Protein AF-A0A1C5J272-F1 (afdb_monomer_lite)

Sequence (111 aa):
MERIEFRTVEQDCGLGGLHPSLVPYLNGVSLPDLVGRIELPFARRAGTPALAGSYAGLLSSEVWWPSRHHLGDPVLSWFGDGGTVLLGCACGDWGCWPLTATVTVGQDTVT

pLDDT: mean 92.71, std 5.81, range [71.12, 98.44]

Secondary structure (DSSP, 8-state):
---EEEEEEEEE-SSSSEEEEEEEEETTEEHHHHHHHHHHHHHHHTT-GGGTT-EE-B--GGGSTT--TTTT--S--SSSSSPEEEEEETTS-TTSS-EEE---B-SS-B-

Foldseek 3Di:
DKDKDWDFDWAQLQPPGTATFTFIDIVNHTPLVVQLVVCQVVCVVVVRNVCRSQWAGQRDCCCPPPHCLLVQQNPDDQVVPSWRFRTAHSNNDNNPDTDTDGWYDDPPDID

Organism: NCBI:txid745366

Radius of gyration: 14.04 Å; chains: 1; bounding box: 32×30×36 Å

Structure (mmCIF, N/CA/C/O backbone):
data_AF-A0A1C5J272-F1
#
_entry.id   AF-A0A1C5J272-F1
#
loop_
_atom_site.group_PDB
_atom_site.id
_atom_site.type_symbol
_atom_site.label_atom_id
_atom_site.label_alt_id
_atom_site.label_comp_id
_atom_site.label_asym_id
_atom_site.label_entity_id
_atom_site.label_seq_id
_atom_site.pdbx_PDB_ins_code
_atom_site.Cartn_x
_atom_site.Cartn_y
_atom_site.Cartn_z
_atom_site.occupancy
_atom_site.B_iso_or_equiv
_atom_site.auth_seq_id
_atom_site.auth_comp_id
_atom_site.auth_asym_id
_atom_site.auth_atom_id
_atom_site.pdbx_PDB_model_num
ATOM 1 N N . MET A 1 1 ? 7.169 -1.058 20.997 1.00 74.94 1 MET A N 1
ATOM 2 C CA . MET A 1 1 ? 5.774 -1.200 20.544 1.00 74.94 1 MET A CA 1
ATOM 3 C C . MET A 1 1 ? 5.761 -0.801 19.088 1.00 74.94 1 MET A C 1
ATOM 5 O O . MET A 1 1 ? 6.188 0.311 18.802 1.00 74.94 1 MET A O 1
ATOM 9 N N . GLU A 1 2 ? 5.387 -1.720 18.203 1.00 88.12 2 GLU A N 1
ATOM 10 C CA . GLU A 1 2 ? 5.252 -1.434 16.772 1.00 88.12 2 GLU A CA 1
ATOM 11 C C . GLU A 1 2 ? 4.072 -0.473 16.573 1.00 88.12 2 GLU A C 1
ATOM 13 O O . GLU A 1 2 ? 3.029 -0.633 17.211 1.00 88.12 2 GLU A O 1
ATOM 18 N N . ARG A 1 3 ? 4.233 0.545 15.726 1.00 90.94 3 ARG A N 1
ATOM 19 C CA . ARG A 1 3 ? 3.170 1.496 15.388 1.00 90.94 3 ARG A CA 1
ATOM 20 C C . ARG A 1 3 ? 2.947 1.489 13.885 1.00 90.94 3 ARG A C 1
ATOM 22 O O . ARG A 1 3 ? 3.876 1.777 13.134 1.00 90.94 3 ARG A O 1
ATOM 29 N N . ILE A 1 4 ? 1.704 1.249 13.478 1.00 92.31 4 ILE A N 1
ATOM 30 C CA . ILE A 1 4 ? 1.244 1.479 12.111 1.00 92.31 4 ILE A CA 1
ATOM 31 C C . ILE A 1 4 ? 0.524 2.830 12.014 1.00 92.31 4 ILE A C 1
ATOM 33 O O . ILE A 1 4 ? -0.254 3.193 12.895 1.00 92.31 4 ILE A O 1
ATOM 37 N N . GLU A 1 5 ? 0.809 3.590 10.961 1.00 94.88 5 GLU A N 1
ATOM 38 C CA . GLU A 1 5 ? 0.188 4.880 10.655 1.00 94.88 5 GLU A CA 1
ATOM 39 C C . GLU A 1 5 ? -0.245 4.894 9.190 1.00 94.88 5 GLU A C 1
ATOM 41 O O . GLU A 1 5 ? 0.491 4.432 8.323 1.00 94.88 5 GLU A O 1
ATOM 46 N N . PHE A 1 6 ? -1.408 5.468 8.896 1.00 95.25 6 PHE A N 1
ATOM 47 C CA . PHE A 1 6 ? -1.878 5.676 7.527 1.00 95.25 6 PHE A CA 1
ATOM 48 C C . PHE A 1 6 ? -1.794 7.165 7.233 1.00 95.25 6 PHE A C 1
ATOM 50 O O . PHE A 1 6 ? -2.462 7.965 7.889 1.00 95.25 6 PHE A O 1
ATOM 57 N N . ARG A 1 7 ? -0.917 7.547 6.307 1.00 96.50 7 ARG A N 1
ATOM 58 C CA . ARG A 1 7 ? -0.632 8.954 6.013 1.00 96.50 7 ARG A CA 1
ATOM 59 C C . ARG A 1 7 ? -1.090 9.279 4.604 1.00 96.50 7 ARG A C 1
ATOM 61 O O . ARG A 1 7 ? -0.770 8.539 3.677 1.00 96.50 7 ARG A O 1
ATOM 68 N N . THR A 1 8 ? -1.795 10.392 4.449 1.00 96.19 8 THR A N 1
ATOM 69 C CA . THR A 1 8 ? -2.039 10.975 3.130 1.00 96.19 8 THR A CA 1
ATOM 70 C C . THR A 1 8 ? -0.785 11.720 2.694 1.00 96.19 8 THR A C 1
ATOM 72 O O . THR A 1 8 ? -0.312 12.607 3.407 1.00 96.19 8 THR A O 1
ATOM 75 N N . VAL A 1 9 ? -0.230 11.340 1.548 1.00 95.69 9 VAL A N 1
ATOM 76 C CA . VAL A 1 9 ? 0.965 11.946 0.957 1.00 95.69 9 VAL A CA 1
ATOM 77 C C . VAL A 1 9 ? 0.711 12.276 -0.510 1.00 95.69 9 VAL A C 1
ATOM 79 O O . VAL A 1 9 ? 0.018 11.542 -1.212 1.00 95.69 9 VAL A O 1
ATOM 82 N N . GLU A 1 10 ? 1.275 13.388 -0.968 1.00 96.38 10 GLU A N 1
ATOM 83 C CA . GLU A 1 10 ? 1.228 13.806 -2.370 1.00 96.38 10 GLU A CA 1
ATOM 84 C C . GLU A 1 10 ? 2.233 12.978 -3.187 1.00 96.38 10 GLU A C 1
ATOM 86 O O . GLU A 1 10 ? 3.432 13.002 -2.898 1.00 96.38 10 GLU A O 1
ATOM 91 N N . GLN A 1 11 ? 1.760 12.233 -4.191 1.00 93.75 11 GLN A N 1
ATOM 92 C CA . GLN A 1 11 ? 2.593 11.396 -5.063 1.00 93.75 11 GLN A CA 1
ATOM 93 C C . GLN A 1 11 ? 2.310 11.672 -6.542 1.00 93.75 11 GLN A C 1
ATOM 95 O O . GLN A 1 11 ? 1.165 11.890 -6.931 1.00 93.75 11 GLN A O 1
ATOM 100 N N . ASP A 1 12 ? 3.352 11.636 -7.375 1.00 92.38 12 ASP A N 1
ATOM 101 C CA . ASP A 1 12 ? 3.177 11.557 -8.827 1.00 92.38 12 ASP A CA 1
ATOM 102 C C . ASP A 1 12 ? 2.953 10.093 -9.203 1.00 92.38 12 ASP A C 1
ATOM 104 O O . ASP A 1 12 ? 3.857 9.263 -9.077 1.00 92.38 12 ASP A O 1
ATOM 108 N N . CYS A 1 13 ? 1.733 9.788 -9.634 1.00 87.25 13 CYS A N 1
ATOM 109 C CA . CYS A 1 13 ? 1.329 8.449 -10.046 1.00 87.25 13 CYS A CA 1
ATOM 110 C C . CYS A 1 13 ? 1.103 8.359 -11.562 1.00 87.25 13 CYS A C 1
ATOM 112 O O . CYS A 1 13 ? 0.251 7.603 -12.018 1.00 87.25 13 CYS A O 1
ATOM 114 N N . GLY A 1 14 ? 1.784 9.185 -12.365 1.00 83.69 14 GLY A N 1
ATOM 115 C CA . GLY A 1 14 ? 1.685 9.131 -13.829 1.00 83.69 14 GLY A CA 1
ATOM 116 C C . GLY A 1 14 ? 0.357 9.641 -14.402 1.00 83.69 14 GLY A C 1
ATOM 117 O O . GLY A 1 14 ? 0.124 9.528 -15.604 1.00 83.69 14 GLY A O 1
ATOM 118 N N . LEU A 1 15 ? -0.496 10.240 -13.566 1.00 85.94 15 LEU A N 1
ATOM 119 C CA . LEU A 1 15 ? -1.782 10.841 -13.946 1.00 85.94 15 LEU A CA 1
ATOM 120 C C . LEU A 1 15 ? -1.670 12.341 -14.275 1.00 85.94 15 LEU A C 1
ATOM 122 O O . LEU A 1 15 ? -2.678 13.005 -14.508 1.00 85.94 15 LEU A O 1
ATOM 126 N N . GLY A 1 16 ? -0.447 12.876 -14.290 1.00 88.00 16 GLY A N 1
ATOM 127 C CA . GLY A 1 16 ? -0.174 14.299 -14.449 1.00 88.00 16 GLY A CA 1
ATOM 128 C C . GLY A 1 16 ? -0.343 15.051 -13.129 1.00 88.00 16 GLY A C 1
ATOM 129 O O . GLY A 1 16 ? -1.459 15.291 -12.672 1.00 88.00 16 GLY A O 1
ATOM 130 N N . GLY A 1 17 ? 0.783 15.454 -12.537 1.00 92.31 17 GLY A N 1
ATOM 131 C CA . GLY A 1 17 ? 0.816 16.184 -11.271 1.00 92.31 17 GLY A CA 1
ATOM 132 C C . GLY A 1 17 ? 0.829 15.280 -10.039 1.00 92.31 17 GLY A C 1
ATOM 133 O O . GLY A 1 17 ? 0.872 14.055 -10.138 1.00 92.31 17 GLY A O 1
ATOM 134 N N . LEU A 1 18 ? 0.825 15.920 -8.872 1.00 94.94 18 LEU A N 1
ATOM 135 C CA . LEU A 1 18 ? 0.764 15.239 -7.586 1.00 94.94 18 LEU A CA 1
ATOM 136 C C . LEU A 1 18 ? -0.690 14.972 -7.203 1.00 94.94 18 LEU A C 1
ATOM 138 O O . LEU A 1 18 ? -1.549 15.834 -7.394 1.00 94.94 18 LEU A O 1
ATOM 142 N N . HIS A 1 19 ? -0.933 13.781 -6.668 1.00 94.56 19 HIS A N 1
ATOM 143 C CA . HIS A 1 19 ? -2.229 13.358 -6.165 1.00 94.56 19 HIS A CA 1
ATOM 144 C C . HIS A 1 19 ? -2.095 12.876 -4.719 1.00 94.56 19 HIS A C 1
ATOM 146 O O . HIS A 1 19 ? -1.136 12.162 -4.395 1.00 94.56 19 HIS A O 1
ATOM 152 N N . PRO A 1 20 ? -3.064 13.198 -3.848 1.00 95.81 20 PRO A N 1
ATOM 153 C CA . PRO A 1 20 ? -3.099 12.660 -2.503 1.00 95.81 20 PRO A CA 1
ATOM 154 C C . PRO A 1 20 ? -3.346 11.152 -2.555 1.00 95.81 20 PRO A C 1
ATOM 156 O O . PRO A 1 20 ? -4.255 10.659 -3.222 1.00 95.81 20 PRO A O 1
ATOM 159 N N . SER A 1 21 ? -2.538 10.412 -1.811 1.00 95.81 21 SER A N 1
ATOM 160 C CA . SER A 1 21 ? -2.583 8.955 -1.750 1.00 95.81 21 SER A CA 1
ATOM 161 C C . SER A 1 21 ? -2.379 8.489 -0.314 1.00 95.81 21 SER A C 1
ATOM 163 O O . SER A 1 21 ? -1.631 9.103 0.449 1.00 95.81 21 SER A O 1
ATOM 165 N N . LEU A 1 22 ? -3.065 7.419 0.084 1.00 97.25 22 LEU A N 1
ATOM 166 C CA . LE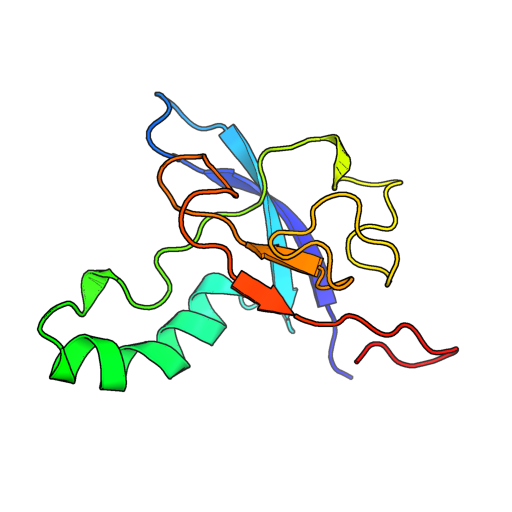U A 1 22 ? -2.931 6.855 1.423 1.00 97.25 22 LEU A CA 1
ATOM 167 C C . LEU A 1 22 ? -1.818 5.806 1.438 1.00 97.25 22 LEU A C 1
ATOM 169 O O . LEU A 1 22 ? -1.897 4.805 0.725 1.00 97.25 22 LEU A O 1
ATOM 173 N N . VAL A 1 23 ? -0.794 6.027 2.261 1.00 97.31 23 VAL A N 1
ATOM 174 C CA . VAL A 1 23 ? 0.366 5.137 2.390 1.00 97.31 23 VAL A CA 1
ATOM 175 C C . VAL A 1 23 ? 0.476 4.633 3.834 1.00 97.31 23 VAL A C 1
ATOM 177 O O . VAL A 1 23 ? 0.506 5.451 4.762 1.00 97.31 23 VAL A O 1
ATOM 180 N N . PRO A 1 24 ? 0.564 3.308 4.058 1.00 96.69 24 PRO A N 1
ATOM 181 C CA . PRO A 1 24 ? 0.889 2.746 5.363 1.00 96.69 24 PRO A CA 1
ATOM 182 C C . PRO A 1 24 ? 2.364 2.961 5.727 1.00 96.69 24 PRO A C 1
ATOM 184 O O . PRO A 1 24 ? 3.262 2.784 4.902 1.00 96.69 24 PRO A O 1
ATOM 187 N N . TYR A 1 25 ? 2.615 3.285 6.990 1.00 97.81 25 TYR A N 1
ATOM 188 C CA . TYR A 1 25 ? 3.939 3.409 7.589 1.00 97.81 25 TYR A CA 1
ATOM 189 C C . TYR A 1 25 ? 4.027 2.509 8.816 1.00 97.81 25 TYR A C 1
ATOM 191 O O . TYR A 1 25 ? 3.165 2.581 9.687 1.00 97.81 25 TYR A O 1
ATOM 199 N N . LEU A 1 26 ? 5.092 1.718 8.922 1.00 95.94 26 LEU A N 1
ATOM 200 C CA . LEU A 1 26 ? 5.421 0.944 10.117 1.00 95.94 26 LEU A CA 1
ATOM 201 C C . LEU A 1 26 ? 6.643 1.569 10.784 1.00 95.94 26 LEU A C 1
ATOM 203 O O . LEU A 1 26 ? 7.706 1.689 10.173 1.00 95.94 26 LEU A O 1
ATOM 207 N N . ASN A 1 27 ? 6.483 2.003 12.034 1.00 95.88 27 ASN A N 1
ATOM 208 C CA . ASN A 1 27 ? 7.518 2.693 12.809 1.00 95.88 27 ASN A CA 1
ATOM 209 C C . ASN A 1 27 ? 8.159 3.870 12.046 1.00 95.88 27 ASN A C 1
ATOM 211 O O . ASN A 1 27 ? 9.361 4.115 12.141 1.00 95.88 27 ASN A O 1
ATOM 215 N N . GLY A 1 28 ? 7.357 4.589 11.254 1.00 96.88 28 GLY A N 1
ATOM 216 C CA . GLY A 1 28 ? 7.806 5.721 10.443 1.00 96.88 28 GLY A CA 1
ATOM 217 C C . GLY A 1 28 ? 8.483 5.365 9.114 1.00 96.88 28 GLY A C 1
ATOM 218 O O . GLY A 1 28 ? 8.834 6.285 8.378 1.00 96.88 28 GLY A O 1
ATOM 219 N N . VAL A 1 29 ? 8.627 4.083 8.763 1.00 97.75 29 VAL A N 1
A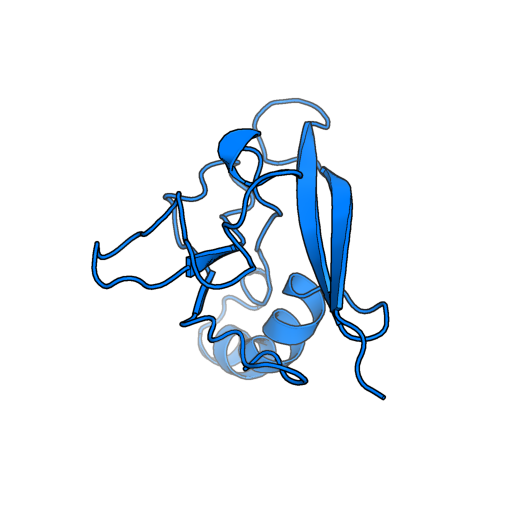TOM 220 C CA . VAL A 1 29 ? 9.115 3.632 7.447 1.00 97.75 29 VAL A CA 1
ATOM 221 C C . VAL A 1 29 ? 7.924 3.296 6.555 1.00 97.75 29 VAL A C 1
ATOM 223 O O . VAL A 1 29 ? 7.009 2.604 6.999 1.00 97.75 29 VAL A O 1
ATOM 226 N N . SER A 1 30 ? 7.920 3.784 5.314 1.00 97.75 30 SER A N 1
ATOM 227 C CA . SER A 1 30 ? 6.822 3.519 4.381 1.00 97.75 30 SER A CA 1
ATOM 228 C C . SER A 1 30 ? 6.763 2.032 4.010 1.00 97.75 30 SER A C 1
ATOM 230 O O . SER A 1 30 ? 7.794 1.360 3.908 1.00 97.75 30 SER A O 1
ATOM 232 N N . LEU A 1 31 ? 5.559 1.500 3.801 1.00 97.44 31 LEU A N 1
ATOM 233 C CA . LEU A 1 31 ? 5.391 0.122 3.349 1.00 97.44 31 LEU A CA 1
ATOM 234 C C . LEU A 1 31 ? 6.077 -0.151 1.992 1.00 97.44 31 LEU A C 1
ATOM 236 O O . LEU A 1 31 ? 6.744 -1.185 1.905 1.00 97.44 31 LEU A O 1
ATOM 240 N N . PRO A 1 32 ? 6.028 0.751 0.980 1.00 97.44 32 PRO A N 1
ATOM 241 C CA . PRO A 1 32 ? 6.820 0.599 -0.243 1.00 97.44 32 PRO A CA 1
ATOM 242 C C . PRO A 1 32 ? 8.320 0.405 0.022 1.00 97.44 32 PRO A C 1
ATOM 244 O O . PRO A 1 32 ? 8.927 -0.497 -0.553 1.00 97.44 32 PRO A O 1
ATOM 247 N N . ASP A 1 33 ? 8.915 1.171 0.946 1.00 97.88 33 ASP A N 1
ATOM 248 C CA . ASP A 1 33 ? 10.340 1.033 1.283 1.00 97.88 33 ASP A CA 1
ATOM 249 C C . ASP A 1 33 ? 10.649 -0.304 1.967 1.00 97.88 33 ASP A C 1
ATOM 251 O O . ASP A 1 33 ? 11.689 -0.918 1.712 1.00 97.88 33 ASP A O 1
ATOM 255 N N . LEU A 1 34 ? 9.770 -0.759 2.866 1.00 97.75 34 LEU A N 1
ATOM 256 C CA . LEU A 1 34 ? 9.935 -2.038 3.563 1.00 97.75 34 LEU A CA 1
ATOM 257 C C . LEU A 1 34 ? 9.883 -3.207 2.582 1.00 97.75 34 LEU A C 1
ATOM 259 O O . LEU A 1 34 ? 10.763 -4.069 2.600 1.00 97.75 34 LEU A O 1
ATOM 263 N N . VAL A 1 35 ? 8.888 -3.199 1.699 1.00 97.38 35 VAL A N 1
ATOM 264 C CA . VAL A 1 35 ? 8.703 -4.221 0.668 1.00 97.38 35 VAL A CA 1
ATOM 265 C C . VAL A 1 35 ? 9.847 -4.174 -0.340 1.00 97.38 35 VAL A C 1
ATOM 267 O O . VAL A 1 35 ? 10.443 -5.208 -0.635 1.00 97.38 35 VAL A O 1
ATOM 270 N N . GLY A 1 36 ? 10.260 -2.979 -0.770 1.00 97.88 36 GLY A N 1
ATOM 271 C CA . GLY A 1 36 ? 11.380 -2.802 -1.690 1.00 97.88 36 GLY A CA 1
ATOM 272 C C . GLY A 1 36 ? 12.685 -3.413 -1.178 1.00 97.88 36 GLY A C 1
ATOM 273 O O . GLY A 1 36 ? 13.403 -4.057 -1.941 1.00 97.88 36 GLY A O 1
ATOM 274 N N . ARG A 1 37 ? 12.979 -3.318 0.127 1.00 98.00 37 ARG A N 1
ATOM 275 C CA . ARG A 1 37 ? 14.159 -3.979 0.727 1.00 98.00 37 ARG A CA 1
ATOM 276 C C . ARG A 1 37 ? 14.111 -5.502 0.594 1.00 98.00 37 ARG A C 1
ATOM 278 O O . ARG A 1 37 ? 15.157 -6.121 0.395 1.00 98.00 37 ARG A O 1
ATOM 285 N N . ILE A 1 38 ? 12.922 -6.092 0.705 1.00 97.50 38 ILE A N 1
ATOM 286 C CA . ILE A 1 38 ? 12.698 -7.541 0.612 1.00 97.50 38 ILE A CA 1
ATOM 287 C C . ILE A 1 38 ? 12.741 -7.998 -0.852 1.00 97.50 38 ILE A C 1
ATOM 289 O O . ILE A 1 38 ? 13.362 -9.013 -1.160 1.00 97.50 38 ILE A O 1
ATOM 293 N N . GLU A 1 39 ? 12.124 -7.242 -1.760 1.00 97.75 39 GLU A N 1
ATOM 294 C CA . GLU A 1 39 ? 12.022 -7.576 -3.184 1.00 97.75 39 GLU A CA 1
ATOM 295 C C . GLU A 1 39 ? 13.334 -7.360 -3.953 1.00 97.75 39 GLU A C 1
ATOM 297 O O . GLU A 1 39 ? 13.620 -8.086 -4.909 1.00 97.75 39 GLU A O 1
ATOM 302 N N . LEU A 1 40 ? 14.170 -6.399 -3.542 1.00 98.44 40 LEU A N 1
ATOM 303 C CA . LEU A 1 40 ? 15.357 -5.971 -4.290 1.00 98.44 40 LEU A CA 1
ATOM 304 C C . LEU A 1 40 ? 16.312 -7.111 -4.698 1.00 98.44 40 LEU A C 1
ATOM 306 O O . LEU A 1 40 ? 16.753 -7.120 -5.851 1.00 98.44 40 LEU A O 1
ATOM 310 N N . PRO A 1 41 ? 16.649 -8.098 -3.843 1.00 98.19 41 PRO A N 1
ATOM 311 C CA . PRO A 1 41 ? 17.473 -9.232 -4.260 1.00 98.19 41 PRO A CA 1
ATOM 312 C C . PRO A 1 41 ? 16.842 -10.061 -5.387 1.00 98.19 41 PRO A C 1
ATOM 314 O O . PRO A 1 41 ? 17.562 -10.558 -6.252 1.00 98.19 41 PRO A O 1
ATOM 317 N N . PHE A 1 42 ? 15.516 -10.215 -5.394 1.00 97.75 42 PHE A N 1
ATOM 318 C CA . PHE A 1 42 ? 14.776 -10.954 -6.422 1.00 97.75 42 PHE A CA 1
ATOM 319 C C . PHE A 1 42 ? 14.712 -10.149 -7.719 1.00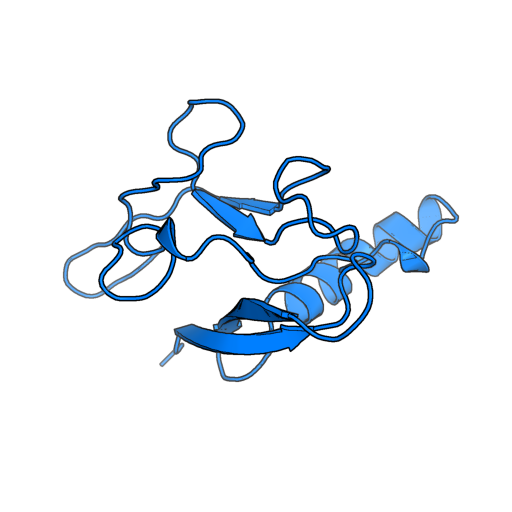 97.75 42 PHE A C 1
ATOM 321 O O . PHE A 1 42 ? 15.071 -10.663 -8.777 1.00 97.75 42 PHE A O 1
ATOM 328 N N . ALA A 1 43 ? 14.371 -8.864 -7.617 1.00 97.06 43 ALA A N 1
ATOM 329 C CA . ALA A 1 43 ? 14.320 -7.940 -8.743 1.00 97.06 43 ALA A CA 1
ATOM 330 C C . ALA A 1 43 ? 15.683 -7.808 -9.446 1.00 97.06 43 ALA A C 1
ATOM 332 O O . ALA A 1 43 ? 15.758 -7.795 -10.673 1.00 97.06 43 ALA A O 1
ATOM 333 N N . ARG A 1 44 ? 16.789 -7.801 -8.686 1.00 98.19 44 ARG A N 1
ATOM 334 C CA . ARG A 1 44 ? 18.153 -7.841 -9.243 1.00 98.19 44 ARG A CA 1
ATOM 335 C C . ARG A 1 44 ? 18.426 -9.117 -10.035 1.00 98.19 44 ARG A C 1
ATOM 337 O O . ARG A 1 44 ? 18.985 -9.030 -11.122 1.00 98.19 44 ARG A O 1
ATOM 344 N N . ARG A 1 45 ? 18.022 -10.287 -9.524 1.00 98.06 45 ARG A N 1
ATOM 345 C CA . ARG A 1 45 ? 18.170 -11.563 -10.252 1.00 98.06 45 ARG A CA 1
ATOM 346 C C . ARG A 1 45 ? 17.326 -11.609 -11.527 1.00 98.06 45 ARG A C 1
ATOM 348 O O . ARG A 1 45 ? 17.750 -12.228 -12.493 1.00 98.06 45 ARG A O 1
ATOM 355 N N . ALA A 1 46 ? 16.176 -10.939 -11.530 1.00 96.94 46 ALA A N 1
ATOM 356 C CA . ALA A 1 46 ? 15.297 -10.821 -12.691 1.00 96.94 46 ALA A CA 1
ATOM 357 C C . ALA A 1 46 ? 15.737 -9.739 -13.702 1.00 96.94 46 ALA A C 1
ATOM 359 O O . ALA A 1 46 ? 15.132 -9.620 -14.762 1.00 96.94 46 ALA A O 1
ATOM 360 N N . GLY A 1 47 ? 16.774 -8.948 -13.399 1.00 98.06 47 GLY A N 1
ATOM 361 C CA . GLY A 1 47 ? 17.236 -7.856 -14.266 1.00 98.06 47 GLY A CA 1
ATOM 362 C C . GLY A 1 47 ? 16.375 -6.588 -14.207 1.00 98.06 47 GLY A C 1
ATOM 363 O O . GLY A 1 47 ? 16.557 -5.690 -15.023 1.00 98.06 47 GLY A O 1
ATOM 364 N N . THR A 1 48 ? 15.470 -6.477 -13.233 1.00 96.88 48 THR A N 1
ATOM 365 C CA . THR A 1 48 ? 14.501 -5.376 -13.101 1.00 96.88 48 THR A CA 1
ATOM 366 C C . THR A 1 48 ? 14.558 -4.710 -11.717 1.00 96.88 48 THR A C 1
ATOM 368 O O . THR A 1 48 ? 13.529 -4.590 -11.052 1.00 96.88 48 THR A O 1
ATOM 371 N N . PRO A 1 49 ? 15.733 -4.257 -11.230 1.00 96.81 49 PRO A N 1
ATOM 372 C CA . PRO A 1 49 ? 15.892 -3.755 -9.860 1.00 96.81 49 PRO A CA 1
ATOM 373 C C . PRO A 1 49 ? 15.011 -2.542 -9.530 1.00 96.81 49 PRO A C 1
ATOM 375 O O . PRO A 1 49 ? 14.678 -2.352 -8.367 1.00 96.81 49 PRO A O 1
ATOM 378 N N . ALA A 1 50 ? 14.625 -1.750 -10.535 1.00 94.69 50 ALA A N 1
ATOM 379 C CA . ALA A 1 50 ? 13.756 -0.587 -10.371 1.00 94.69 50 ALA A CA 1
ATOM 380 C C . ALA A 1 50 ? 12.304 -0.942 -9.999 1.00 94.69 50 ALA A C 1
ATOM 382 O O . ALA A 1 50 ? 11.583 -0.068 -9.537 1.00 94.69 50 ALA A O 1
ATOM 383 N N . LEU A 1 51 ? 11.878 -2.200 -10.185 1.00 94.44 51 LEU A N 1
ATOM 384 C CA . LEU A 1 51 ? 10.529 -2.641 -9.812 1.00 94.44 51 LEU A CA 1
ATOM 385 C C . LEU A 1 51 ? 10.385 -2.937 -8.314 1.00 94.44 51 LEU A C 1
ATOM 387 O O . LEU A 1 51 ? 9.265 -2.960 -7.817 1.00 94.44 51 LEU A O 1
ATOM 391 N N . ALA A 1 52 ? 11.487 -3.158 -7.593 1.00 96.88 52 ALA A N 1
ATOM 392 C CA . ALA A 1 52 ? 11.426 -3.463 -6.167 1.00 96.88 52 ALA A CA 1
ATOM 393 C C . ALA A 1 52 ? 10.878 -2.266 -5.383 1.00 96.88 52 ALA A C 1
ATOM 395 O O . ALA A 1 52 ? 11.492 -1.198 -5.373 1.00 96.88 52 ALA A O 1
ATOM 396 N N . GLY A 1 53 ? 9.742 -2.457 -4.713 1.00 95.81 53 GLY A N 1
ATOM 397 C CA . GLY A 1 53 ? 9.073 -1.391 -3.972 1.00 95.81 53 GLY A CA 1
ATOM 398 C C . GLY A 1 53 ? 8.440 -0.315 -4.860 1.00 95.81 53 GLY A C 1
ATOM 399 O O . GLY A 1 53 ? 8.111 0.751 -4.346 1.00 95.81 53 GLY A O 1
ATOM 400 N N . SER A 1 54 ? 8.268 -0.560 -6.168 1.00 94.75 54 SER A N 1
ATOM 401 C CA . SER A 1 54 ? 7.669 0.384 -7.131 1.00 94.75 54 SER A CA 1
ATOM 402 C C . SER A 1 54 ? 6.141 0.462 -6.990 1.00 94.75 54 SER A C 1
ATOM 404 O O . SER A 1 54 ? 5.378 0.327 -7.945 1.00 94.75 54 SER A O 1
ATOM 406 N N . TYR A 1 55 ? 5.700 0.673 -5.756 1.00 96.06 55 TYR A N 1
ATOM 407 C CA . TYR A 1 55 ? 4.311 0.802 -5.363 1.00 96.06 55 TYR A CA 1
ATOM 408 C C . TYR A 1 55 ? 3.996 2.254 -4.999 1.00 96.06 55 TYR A C 1
ATOM 410 O O . TYR A 1 55 ? 4.844 2.982 -4.479 1.00 96.06 55 TYR A O 1
ATOM 418 N N . ALA A 1 56 ? 2.747 2.648 -5.212 1.00 95.56 56 ALA A N 1
ATOM 419 C CA . ALA A 1 56 ? 2.185 3.904 -4.736 1.00 95.56 56 ALA A CA 1
ATOM 420 C C . ALA A 1 56 ? 1.115 3.651 -3.667 1.00 95.56 56 ALA A C 1
ATOM 422 O O . ALA A 1 56 ? 0.583 2.543 -3.526 1.00 95.56 56 ALA A O 1
ATOM 423 N N . GLY A 1 57 ? 0.799 4.697 -2.907 1.00 96.62 57 GLY A N 1
ATOM 424 C CA . GLY A 1 57 ? -0.359 4.708 -2.029 1.00 96.62 57 GLY A CA 1
ATOM 425 C C . GLY A 1 57 ? -1.666 4.586 -2.805 1.00 96.62 57 GLY A C 1
ATOM 426 O O . GLY A 1 57 ? -1.714 4.680 -4.031 1.00 96.62 57 GLY A O 1
ATOM 427 N N . LEU A 1 58 ? -2.755 4.392 -2.073 1.00 96.81 58 LEU A N 1
ATOM 428 C CA . LEU A 1 58 ? -4.080 4.247 -2.664 1.00 96.81 58 LEU A CA 1
ATOM 429 C C . LEU A 1 58 ? -4.734 5.618 -2.861 1.00 96.81 58 LEU A C 1
ATOM 431 O O . LEU A 1 58 ? -4.928 6.367 -1.901 1.00 96.81 58 LEU A O 1
ATOM 435 N N . LEU A 1 59 ? -5.082 5.932 -4.112 1.00 95.12 59 LEU A N 1
ATOM 436 C CA . LEU A 1 59 ? -5.711 7.202 -4.495 1.00 95.12 59 LEU A CA 1
ATOM 437 C C . LEU A 1 59 ? -7.222 7.228 -4.210 1.00 95.12 59 LEU A C 1
ATOM 439 O O . LEU A 1 59 ? -7.802 8.307 -4.128 1.00 95.12 59 LEU A O 1
ATOM 443 N N . SER A 1 60 ? -7.880 6.068 -4.069 1.00 92.69 60 SER A N 1
ATOM 444 C CA . SER A 1 60 ? -9.329 6.034 -3.820 1.00 92.69 60 SER A CA 1
ATOM 445 C C . SER A 1 60 ? -9.652 6.600 -2.439 1.00 92.69 60 SER A C 1
ATOM 447 O O . SER A 1 60 ? -9.214 6.071 -1.420 1.00 92.69 60 SER A O 1
ATOM 449 N N . SER A 1 61 ? -10.489 7.633 -2.384 1.00 91.69 61 SER A N 1
ATOM 450 C CA . SER A 1 61 ? -10.966 8.196 -1.119 1.00 91.69 61 SER A CA 1
ATOM 451 C C . SER A 1 61 ? -11.801 7.208 -0.292 1.00 91.69 61 SER A C 1
ATOM 453 O O . SER A 1 61 ? -11.986 7.421 0.902 1.00 91.69 61 SER A O 1
ATOM 455 N N . GLU A 1 62 ? -12.291 6.114 -0.888 1.00 94.00 62 GLU A N 1
ATOM 456 C CA . GLU A 1 62 ? -13.068 5.074 -0.192 1.00 94.00 62 GLU A CA 1
ATOM 457 C C . GLU A 1 62 ? -12.246 4.315 0.857 1.00 94.00 62 GLU A C 1
ATOM 459 O O . GLU A 1 62 ? -12.811 3.715 1.774 1.00 94.00 62 GLU A O 1
ATOM 464 N N . VAL A 1 63 ? -10.913 4.343 0.748 1.00 94.94 63 VAL A N 1
ATOM 465 C CA . VAL A 1 63 ? -10.021 3.708 1.730 1.00 94.94 63 VAL A CA 1
ATOM 466 C C . VAL A 1 63 ? -9.562 4.662 2.831 1.00 94.94 63 VAL A C 1
ATOM 468 O O . VAL A 1 63 ? -8.915 4.236 3.787 1.00 94.94 63 VAL A O 1
ATOM 471 N N . TRP A 1 64 ? -9.882 5.952 2.721 1.00 94.12 64 TRP A N 1
ATOM 472 C CA . TRP A 1 64 ? -9.455 6.969 3.681 1.00 94.12 64 TRP A CA 1
ATOM 473 C C . TRP A 1 64 ? -10.353 6.971 4.916 1.00 94.12 64 TRP A C 1
ATOM 475 O O . TRP A 1 64 ? -11.490 6.503 4.878 1.00 94.12 64 TRP A O 1
ATOM 485 N N . TRP A 1 65 ? -9.861 7.526 6.027 1.00 88.81 65 TRP A N 1
ATOM 486 C CA . TRP A 1 65 ? -10.666 7.680 7.242 1.00 88.81 65 TRP A CA 1
ATOM 487 C C . TRP A 1 65 ? -12.016 8.357 6.925 1.00 88.81 65 TRP A C 1
ATOM 489 O O . TRP A 1 65 ? -12.016 9.384 6.243 1.00 88.81 65 TRP A O 1
ATOM 499 N N . PRO A 1 66 ? -13.161 7.838 7.415 1.00 93.44 66 PRO A N 1
ATOM 500 C CA . PRO A 1 66 ? -13.343 6.826 8.468 1.00 93.44 66 PRO A CA 1
ATOM 501 C C . PRO A 1 66 ? -13.460 5.367 7.992 1.00 93.44 66 PRO A C 1
ATOM 503 O O . PRO A 1 66 ? -13.961 4.520 8.733 1.00 93.44 66 PRO A O 1
ATOM 506 N N . SER A 1 67 ? -13.022 5.058 6.772 1.00 94.88 67 SER A N 1
ATOM 507 C CA . SER A 1 67 ? -13.043 3.701 6.226 1.00 94.88 67 SER A CA 1
ATOM 508 C C . SER A 1 67 ? -12.308 2.696 7.114 1.00 94.88 67 SER A C 1
ATOM 510 O O . SER A 1 67 ? -11.275 2.990 7.720 1.00 94.88 67 SER A O 1
ATOM 512 N N . ARG A 1 68 ? -12.834 1.469 7.148 1.00 92.69 68 ARG A N 1
ATOM 513 C CA . ARG A 1 68 ? -12.234 0.321 7.838 1.00 92.69 68 ARG A CA 1
ATOM 514 C C . ARG A 1 68 ? -11.379 -0.550 6.918 1.00 92.69 68 ARG A C 1
ATOM 516 O O . ARG A 1 68 ? -10.977 -1.639 7.321 1.00 92.69 68 ARG A O 1
ATOM 523 N N . HIS A 1 69 ? -11.047 -0.055 5.725 1.00 95.00 69 HIS A N 1
ATOM 524 C CA . HIS A 1 69 ? -10.294 -0.793 4.715 1.00 95.00 69 HIS A CA 1
ATOM 525 C C . HIS A 1 69 ? -9.021 -1.463 5.259 1.00 95.00 69 HIS A C 1
ATOM 527 O O . HIS A 1 69 ? -8.809 -2.657 5.060 1.00 95.00 69 HIS A O 1
ATOM 533 N N . HIS A 1 70 ? -8.218 -0.717 6.023 1.00 92.75 70 HIS A N 1
ATOM 534 C CA . HIS A 1 70 ? -6.997 -1.219 6.662 1.00 92.75 70 HIS A CA 1
ATOM 535 C C . HIS A 1 70 ? -7.215 -1.783 8.079 1.00 92.75 70 HIS A C 1
ATOM 537 O O . HIS A 1 70 ? -6.256 -1.989 8.819 1.00 92.75 70 HIS A O 1
ATOM 543 N N . LEU A 1 71 ? -8.470 -2.003 8.481 1.00 91.06 71 LEU A N 1
ATOM 544 C CA . LEU A 1 71 ? -8.892 -2.473 9.806 1.00 91.06 71 LEU A CA 1
ATOM 545 C C . LEU A 1 71 ? -9.753 -3.748 9.710 1.00 91.06 71 LEU A C 1
ATOM 547 O O . LEU A 1 71 ? -10.696 -3.931 10.490 1.00 91.06 71 LEU A O 1
ATOM 551 N N . GLY A 1 72 ? -9.420 -4.615 8.749 1.00 88.62 72 GLY A N 1
ATOM 552 C CA . GLY A 1 72 ? -10.030 -5.934 8.556 1.00 88.62 72 GLY A CA 1
ATOM 553 C C . GLY A 1 72 ? -11.376 -5.947 7.828 1.00 88.62 72 GLY A C 1
ATOM 554 O O . GLY A 1 72 ? -12.052 -6.968 7.851 1.00 88.62 72 GLY A O 1
ATOM 555 N N . ASP A 1 73 ? -11.769 -4.838 7.196 1.00 92.12 73 ASP A N 1
ATOM 556 C CA . ASP A 1 73 ? -13.007 -4.728 6.412 1.00 92.12 73 ASP A CA 1
ATOM 557 C C . ASP A 1 73 ? -12.720 -4.028 5.065 1.00 92.12 73 ASP A C 1
ATOM 559 O O . ASP A 1 73 ? -12.910 -2.813 4.927 1.00 92.12 73 ASP A O 1
ATOM 563 N N . PRO A 1 74 ? -12.119 -4.746 4.094 1.00 93.75 74 PRO A N 1
ATOM 564 C CA . PRO A 1 74 ? -11.606 -4.140 2.874 1.00 93.75 74 PRO A CA 1
ATOM 565 C C . PRO A 1 74 ? -12.705 -3.754 1.879 1.00 93.75 74 PRO A C 1
ATOM 567 O O . PRO A 1 74 ? -13.430 -4.606 1.379 1.00 93.75 74 PRO A O 1
A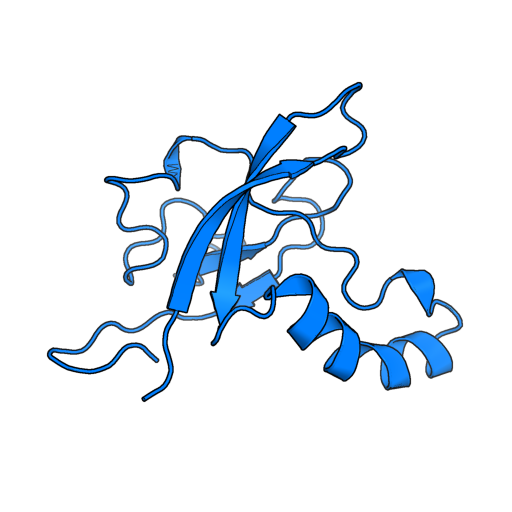TOM 570 N N . VAL A 1 75 ? -12.730 -2.476 1.481 1.00 94.50 75 VAL A N 1
ATOM 571 C CA . VAL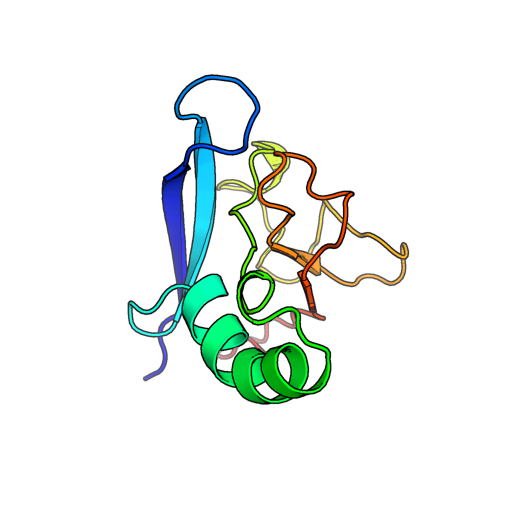 A 1 75 ? -13.516 -2.014 0.316 1.00 94.50 75 VAL A CA 1
ATOM 572 C C . VAL A 1 75 ? -12.867 -2.350 -1.034 1.00 94.50 75 VAL A C 1
ATOM 574 O O . VAL A 1 75 ? -13.575 -2.621 -1.997 1.00 94.50 75 VAL A O 1
ATOM 577 N N . LEU A 1 76 ? -11.529 -2.370 -1.110 1.00 93.81 76 LEU A N 1
ATOM 578 C CA . LEU A 1 76 ? -10.791 -2.837 -2.288 1.00 93.81 76 LEU A CA 1
ATOM 579 C C . LEU A 1 76 ? -10.258 -4.251 -2.044 1.00 93.81 76 LEU A C 1
ATOM 581 O O . LEU A 1 76 ? -9.485 -4.479 -1.111 1.00 93.81 76 LEU A O 1
ATOM 585 N N . SER A 1 77 ? -10.635 -5.183 -2.914 1.00 91.75 77 SER A N 1
ATOM 586 C CA . SER A 1 77 ? -10.118 -6.550 -2.936 1.00 91.75 77 SER A CA 1
ATOM 587 C C . SER A 1 77 ? -9.853 -6.956 -4.377 1.00 91.75 77 SER A C 1
ATOM 589 O O . SER A 1 77 ? -10.696 -6.753 -5.248 1.00 91.75 77 SER A O 1
ATOM 591 N N . TRP A 1 78 ? -8.672 -7.513 -4.635 1.00 87.06 78 TRP A N 1
ATOM 592 C CA . TRP A 1 78 ? -8.283 -7.886 -5.992 1.00 87.06 78 TRP A CA 1
ATOM 593 C C . TRP A 1 78 ? -8.865 -9.235 -6.418 1.00 87.06 78 TRP A C 1
ATOM 595 O O . TRP A 1 78 ? -9.452 -9.351 -7.490 1.00 87.06 78 TRP A O 1
ATOM 605 N N . PHE A 1 79 ? -8.704 -10.268 -5.588 1.00 82.25 79 PHE A N 1
ATOM 606 C CA . PHE A 1 79 ? -9.156 -11.624 -5.913 1.00 82.25 79 PHE A CA 1
ATOM 607 C C . PHE A 1 79 ? -10.582 -11.915 -5.427 1.00 82.25 79 PHE A C 1
ATOM 609 O O . PHE A 1 79 ? -11.096 -13.003 -5.676 1.00 82.25 79 PHE A O 1
ATOM 616 N N . GLY A 1 80 ? -11.226 -10.968 -4.731 1.00 78.44 80 GLY A N 1
ATOM 617 C CA . GLY A 1 80 ? -12.520 -11.195 -4.079 1.00 78.44 80 GLY A CA 1
ATOM 618 C C . GLY A 1 80 ? -12.451 -12.233 -2.951 1.00 78.44 80 GLY A C 1
ATOM 619 O O . GLY A 1 80 ? -13.474 -12.770 -2.541 1.00 78.44 80 GLY A O 1
ATOM 620 N N . ASP A 1 81 ? -11.246 -12.527 -2.463 1.00 80.12 81 ASP A N 1
ATOM 621 C CA . ASP A 1 81 ? -10.930 -13.530 -1.442 1.00 80.12 81 ASP A CA 1
ATOM 622 C C . ASP A 1 81 ? -10.861 -12.941 -0.023 1.00 80.12 81 ASP A C 1
ATOM 624 O O . ASP A 1 81 ? -10.493 -13.630 0.926 1.00 80.12 81 ASP A O 1
ATOM 628 N N . GLY A 1 82 ? -11.213 -11.660 0.127 1.00 78.69 82 GLY A N 1
ATOM 629 C CA . GLY A 1 82 ? -11.096 -10.925 1.385 1.00 78.69 82 GLY A CA 1
ATOM 630 C C . GLY A 1 82 ? -9.701 -10.349 1.643 1.00 78.69 82 GLY A C 1
ATOM 631 O O . GLY A 1 82 ? -9.497 -9.722 2.680 1.00 78.69 82 GLY A O 1
ATOM 632 N N . GLY A 1 83 ? -8.748 -10.502 0.715 1.00 90.56 83 GLY A N 1
ATOM 633 C CA . GLY A 1 83 ? -7.460 -9.821 0.788 1.00 90.56 83 GLY A CA 1
ATOM 634 C C . GLY A 1 83 ? -7.621 -8.304 0.665 1.00 90.56 83 GLY A C 1
ATOM 635 O O . GLY A 1 83 ? -8.227 -7.812 -0.292 1.00 90.56 83 GLY A O 1
ATOM 636 N N . THR A 1 84 ? -7.054 -7.568 1.621 1.00 95.25 84 THR A N 1
ATOM 637 C CA . THR A 1 84 ? -6.987 -6.106 1.616 1.00 95.25 84 THR A CA 1
ATOM 638 C C . THR A 1 84 ? -5.885 -5.656 0.668 1.00 95.25 84 THR A C 1
ATOM 640 O O . THR A 1 84 ? -4.726 -6.049 0.815 1.00 95.25 84 THR A O 1
ATOM 643 N N . VAL A 1 85 ? -6.224 -4.791 -0.286 1.00 96.75 85 VAL A N 1
ATOM 644 C CA . VAL A 1 85 ? -5.226 -4.065 -1.080 1.00 96.75 85 VAL A CA 1
ATOM 645 C C . VAL A 1 85 ? -4.516 -3.051 -0.175 1.00 96.75 85 VAL A C 1
ATOM 647 O O . VAL A 1 85 ? -5.147 -2.191 0.414 1.00 96.75 85 VAL A O 1
ATOM 650 N N . LEU A 1 86 ? -3.199 -3.146 -0.021 1.00 96.38 86 LEU A N 1
ATOM 651 C CA . LEU A 1 86 ? -2.411 -2.240 0.824 1.00 96.38 86 LEU A CA 1
ATOM 652 C C . LEU A 1 86 ? -1.719 -1.140 0.024 1.00 96.38 86 LEU A C 1
ATOM 654 O O . LEU A 1 86 ? -1.562 -0.032 0.531 1.00 96.38 86 LEU A O 1
ATOM 658 N N . LEU A 1 87 ? -1.289 -1.455 -1.199 1.00 97.00 87 LEU A N 1
ATOM 659 C CA . LEU A 1 87 ? -0.625 -0.533 -2.117 1.00 97.00 87 LEU A CA 1
ATOM 660 C C . LEU A 1 87 ? -1.046 -0.825 -3.558 1.00 97.00 87 LEU A C 1
ATOM 662 O O . LEU A 1 87 ? -1.381 -1.965 -3.891 1.00 97.00 87 LEU A O 1
ATOM 666 N N . GLY A 1 88 ? -0.993 0.206 -4.397 1.00 95.12 88 GLY A N 1
ATOM 667 C CA . GLY A 1 88 ? -1.248 0.133 -5.833 1.00 95.12 88 GLY A CA 1
ATOM 668 C C . GLY A 1 88 ? 0.014 0.340 -6.666 1.00 95.12 88 GLY A C 1
ATOM 669 O O . GLY A 1 88 ? 1.115 0.494 -6.134 1.00 95.12 88 GLY A O 1
ATOM 670 N N . CYS A 1 89 ? -0.148 0.389 -7.985 1.00 93.19 89 CYS A N 1
ATOM 671 C CA . CYS A 1 89 ? 0.947 0.691 -8.898 1.00 93.19 89 CYS A CA 1
ATOM 672 C C . CYS A 1 89 ? 1.209 2.194 -8.991 1.00 93.19 89 CYS A C 1
ATOM 674 O O . CYS A 1 89 ? 0.293 3.015 -8.905 1.00 93.19 89 CYS A O 1
ATOM 676 N N . ALA A 1 90 ? 2.459 2.561 -9.269 1.00 91.44 90 ALA A N 1
ATOM 677 C CA . ALA A 1 90 ? 2.851 3.941 -9.542 1.00 91.44 90 ALA A CA 1
ATOM 678 C C . ALA A 1 90 ? 2.226 4.540 -10.821 1.00 91.44 90 ALA A C 1
ATOM 680 O O . ALA A 1 90 ? 2.443 5.713 -11.096 1.00 91.44 90 ALA A O 1
ATOM 681 N N . CYS A 1 91 ? 1.441 3.778 -11.597 1.00 91.62 91 CYS A N 1
ATOM 682 C CA . CYS A 1 91 ? 0.627 4.308 -12.699 1.00 91.62 91 CYS A CA 1
ATOM 683 C C . CYS A 1 91 ? -0.735 4.878 -12.256 1.00 91.62 91 CYS A C 1
ATOM 685 O O . CYS A 1 91 ? -1.534 5.277 -13.103 1.00 91.62 91 CYS A O 1
ATOM 687 N N . GLY A 1 92 ? -1.024 4.871 -10.949 1.00 88.88 92 GLY A N 1
ATOM 688 C CA . GLY A 1 92 ? -2.257 5.416 -10.376 1.00 88.88 92 GLY A CA 1
ATOM 689 C C . GLY A 1 92 ? -3.416 4.424 -10.320 1.00 88.88 92 GLY A C 1
ATOM 690 O O . GLY A 1 92 ? -4.422 4.705 -9.670 1.00 88.88 92 GLY A O 1
ATOM 691 N N . ASP A 1 93 ? -3.266 3.251 -10.935 1.00 92.69 93 ASP A N 1
ATOM 692 C CA . ASP A 1 93 ? -4.229 2.162 -10.833 1.00 92.69 93 ASP A CA 1
ATOM 693 C C . ASP A 1 93 ? -3.809 1.164 -9.745 1.00 92.69 93 ASP A C 1
ATOM 695 O O . ASP A 1 93 ? -2.779 0.486 -9.836 1.00 92.69 93 ASP A O 1
ATOM 699 N N . TRP A 1 94 ? -4.636 1.042 -8.705 1.00 92.94 94 TRP A N 1
ATOM 700 C CA . TRP A 1 94 ? -4.463 0.002 -7.690 1.00 92.94 94 TRP A CA 1
ATOM 701 C C . TRP A 1 94 ? -4.667 -1.399 -8.285 1.00 92.94 94 TRP A C 1
ATOM 703 O O . TRP A 1 94 ? -4.091 -2.362 -7.787 1.00 92.94 94 TRP A O 1
ATOM 713 N N . GLY A 1 95 ? -5.435 -1.473 -9.377 1.00 92.12 95 GLY A N 1
ATOM 714 C CA . GLY A 1 95 ? -5.755 -2.608 -10.233 1.00 92.12 95 GLY A CA 1
ATOM 715 C C . GLY A 1 95 ? -4.637 -3.045 -11.192 1.00 92.12 95 GLY A C 1
ATOM 716 O O . GLY A 1 95 ? -4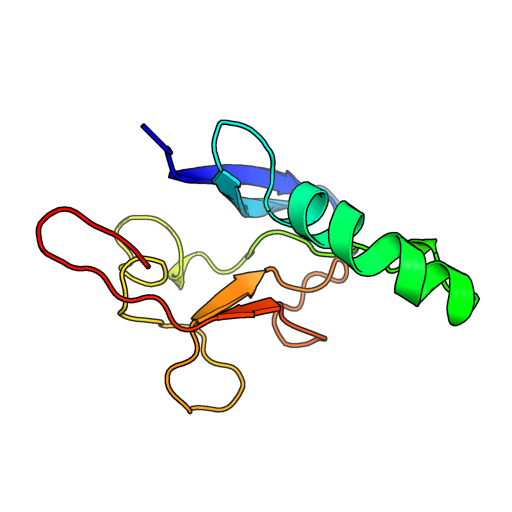.854 -3.929 -12.015 1.00 92.12 95 GLY A O 1
ATOM 717 N N . CYS A 1 96 ? -3.424 -2.494 -11.083 1.00 91.38 96 CYS A N 1
ATOM 718 C CA . CYS A 1 96 ? -2.305 -2.797 -11.978 1.00 91.38 96 CYS A CA 1
ATOM 719 C C . CYS A 1 96 ? -1.082 -3.344 -11.220 1.00 91.38 96 CYS A C 1
ATOM 721 O O . CYS A 1 96 ? -0.006 -2.773 -11.326 1.00 91.38 96 CYS A O 1
ATOM 723 N N . TRP A 1 97 ? -1.244 -4.454 -10.481 1.00 90.56 97 TRP A N 1
ATOM 724 C CA . TRP A 1 97 ? -0.249 -5.111 -9.600 1.00 90.56 97 TRP A CA 1
ATOM 725 C C . TRP A 1 97 ? -0.311 -4.598 -8.150 1.00 90.56 97 TRP A C 1
ATOM 727 O O . TRP A 1 97 ? 0.490 -3.760 -7.736 1.00 90.56 97 TRP A O 1
ATOM 737 N N . PRO A 1 98 ? -1.286 -5.081 -7.360 1.00 95.00 98 PRO A N 1
ATOM 738 C CA . PRO A 1 98 ? -1.501 -4.603 -6.012 1.00 95.00 98 PRO A CA 1
ATOM 739 C C . PRO A 1 98 ? -0.559 -5.342 -5.059 1.00 95.00 98 PRO A C 1
ATOM 741 O O . PRO A 1 98 ? -0.294 -6.541 -5.212 1.00 95.00 98 PRO A O 1
ATOM 744 N N . LEU A 1 99 ? -0.158 -4.679 -3.985 1.00 95.94 99 LEU A N 1
ATOM 745 C CA . LEU A 1 99 ? 0.278 -5.414 -2.806 1.00 95.94 99 LEU A CA 1
ATOM 746 C C . LEU A 1 99 ? -0.962 -5.751 -1.981 1.00 95.94 99 LEU A C 1
ATOM 748 O O . LEU A 1 99 ? -1.674 -4.841 -1.564 1.00 95.94 99 LEU A O 1
ATOM 752 N N . THR A 1 100 ? -1.222 -7.032 -1.731 1.00 95.75 100 THR A N 1
ATOM 753 C CA . THR A 1 100 ? -2.366 -7.479 -0.920 1.00 95.75 100 THR A CA 1
ATOM 754 C C . THR A 1 100 ? -1.903 -8.247 0.308 1.00 95.75 100 THR A C 1
ATOM 756 O O . THR A 1 100 ? -0.876 -8.925 0.279 1.00 95.75 100 THR A O 1
ATOM 759 N N . ALA A 1 101 ? -2.663 -8.141 1.394 1.00 93.62 101 ALA A N 1
ATOM 760 C CA . ALA A 1 101 ? -2.496 -8.975 2.575 1.00 93.62 101 ALA A CA 1
ATOM 761 C C . ALA A 1 101 ? -3.848 -9.209 3.253 1.00 93.62 101 ALA A C 1
ATOM 763 O O . ALA A 1 101 ? -4.779 -8.419 3.109 1.00 93.62 101 ALA A O 1
ATOM 764 N N . THR A 1 102 ? -3.954 -10.287 4.026 1.00 93.06 102 THR A N 1
ATOM 765 C CA . THR A 1 102 ? -5.049 -10.422 4.992 1.00 93.06 102 THR A CA 1
ATOM 766 C C . THR A 1 102 ? -4.753 -9.518 6.182 1.00 93.06 102 THR A C 1
ATOM 768 O O . THR A 1 102 ? -3.643 -9.563 6.701 1.00 93.06 102 THR A O 1
ATOM 771 N N . VAL A 1 103 ? -5.731 -8.720 6.612 1.00 91.50 103 VAL A N 1
ATOM 772 C CA . VAL A 1 103 ? -5.622 -7.879 7.811 1.00 91.50 103 VAL A CA 1
ATOM 773 C C . VAL A 1 103 ? -6.621 -8.373 8.846 1.00 91.50 103 VAL A C 1
ATOM 775 O O . VAL A 1 103 ? -7.829 -8.310 8.634 1.00 91.50 103 VAL A O 1
ATOM 778 N N . THR A 1 104 ? -6.124 -8.842 9.982 1.00 89.62 104 THR A N 1
ATOM 779 C CA . THR A 1 104 ? -6.932 -9.293 11.116 1.00 89.62 104 THR A CA 1
ATOM 780 C C . THR A 1 104 ? -6.761 -8.319 12.272 1.00 89.62 104 THR A C 1
ATOM 782 O O . THR A 1 104 ? -5.659 -8.107 12.774 1.00 89.62 104 THR A O 1
ATOM 785 N N . VAL A 1 105 ? -7.865 -7.729 12.723 1.00 87.25 105 VAL A N 1
ATOM 786 C CA . VAL A 1 105 ? -7.879 -6.846 13.894 1.00 87.25 105 VAL A CA 1
ATOM 787 C C . VAL A 1 105 ? -8.412 -7.627 15.090 1.00 87.25 105 VAL A C 1
ATOM 789 O O . VAL A 1 105 ? -9.588 -7.980 15.140 1.00 87.25 105 VAL A O 1
ATOM 792 N N . GLY A 1 106 ? -7.534 -7.911 16.047 1.00 84.94 106 GLY A N 1
ATOM 793 C CA . GLY A 1 106 ? -7.885 -8.399 17.378 1.00 84.94 106 GLY A CA 1
ATOM 794 C C . GLY A 1 106 ? -8.170 -7.254 18.355 1.00 84.94 106 GLY A C 1
ATOM 795 O O . GLY A 1 106 ? -8.121 -6.081 17.992 1.00 84.94 106 GLY A O 1
ATOM 796 N N . GLN A 1 107 ? -8.451 -7.589 19.620 1.00 78.88 107 GLN A N 1
ATOM 797 C CA . GLN A 1 107 ? -8.744 -6.581 20.651 1.00 78.88 107 GLN A CA 1
ATOM 798 C C . GLN A 1 107 ? -7.556 -5.638 20.901 1.00 78.88 107 GLN A C 1
ATOM 800 O O . GLN A 1 107 ? -7.746 -4.426 20.930 1.00 78.88 107 GLN A O 1
ATOM 805 N N . ASP A 1 108 ? -6.345 -6.198 20.992 1.00 79.06 108 ASP A N 1
ATOM 806 C CA . ASP A 1 108 ? -5.114 -5.463 21.320 1.00 79.06 108 ASP A CA 1
ATOM 807 C C . ASP A 1 108 ? -4.003 -5.665 20.268 1.00 79.06 108 ASP A C 1
ATOM 809 O O . ASP A 1 108 ? -2.827 -5.400 20.519 1.00 79.06 108 ASP A O 1
ATOM 813 N N . THR A 1 109 ? -4.323 -6.224 19.097 1.00 75.88 109 THR A N 1
ATOM 814 C CA . THR A 1 109 ? -3.319 -6.593 18.082 1.00 75.88 109 THR A CA 1
ATOM 815 C C . THR A 1 109 ? -3.891 -6.459 16.678 1.00 75.88 109 THR A C 1
ATOM 817 O O . THR A 1 109 ? -5.054 -6.772 16.453 1.00 75.88 109 THR A O 1
ATOM 820 N N . VAL A 1 110 ? -3.065 -6.025 15.728 1.00 71.12 110 VAL A N 1
ATOM 821 C CA . VAL A 1 110 ? -3.355 -6.081 14.290 1.00 71.12 110 VAL A CA 1
ATOM 822 C C . VAL A 1 110 ? -2.318 -7.009 13.659 1.00 71.12 110 VAL A C 1
ATOM 824 O O . VAL A 1 110 ? -1.125 -6.805 13.891 1.00 71.12 110 VAL A O 1
ATOM 827 N N . THR A 1 111 ? -2.761 -8.028 12.920 1.00 75.56 111 THR A N 1
ATOM 828 C CA . THR A 1 111 ? -1.899 -8.995 12.212 1.00 75.56 111 THR A CA 1
ATOM 829 C C . THR A 1 111 ? -2.240 -9.080 10.743 1.00 75.56 111 THR A C 1
ATOM 831 O O . THR A 1 111 ? -3.456 -9.163 10.457 1.00 75.56 111 THR A O 1
#